Protein AF-A0A8J2PT50-F1 (afdb_monomer_lite)

Foldseek 3Di:
DKEKEFEPPADVVQVVLLVVLCVVLDVPYHYDYDPPDDQQFRIWMDALLDIETHNGDDSVCSNVCCCCGNVVNDPDPDPRDDHPPPPDDDDDDDD

Secondary structure (DSSP, 8-s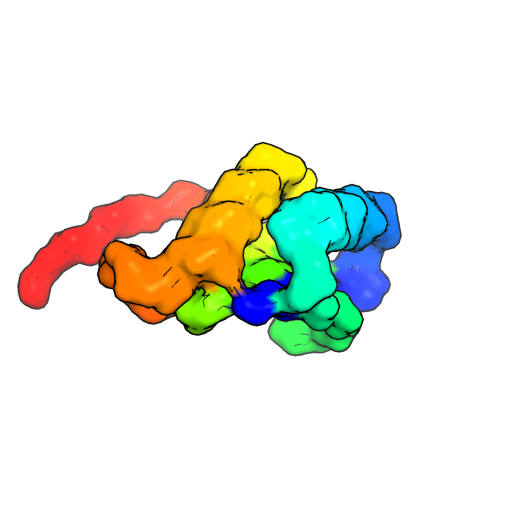tate):
-EEEEE-TTS-HHHHHHHHHHHHHH-SSEEEEE-TTS-TTS-EEEEETTEEEEESS--HHHHHHHHIIIII-TTT--PPS-----SS--------

Sequence (95 aa):
MLVMLYHPCAHPMEVKRLRSIVTRCFGNHVITPSTLLPPEWPLALVAWGCLLQMSLVDDNIAEDFIPQKALHGLEGNYPKMVRLTKGSLSLRTRR

Structure (mmCIF, N/CA/C/O backbone):
data_AF-A0A8J2PT50-F1
#
_entry.id   AF-A0A8J2PT50-F1
#
loop_
_atom_site.group_PDB
_atom_site.id
_atom_site.type_symbol
_atom_site.label_atom_id
_atom_site.label_alt_id
_atom_site.label_comp_id
_atom_site.label_asym_id
_atom_site.label_entity_id
_atom_site.label_seq_id
_atom_site.pdbx_PDB_ins_code
_atom_site.Cartn_x
_atom_site.Cartn_y
_atom_site.Cartn_z
_atom_site.occupancy
_atom_site.B_iso_or_equiv
_atom_site.auth_seq_id
_atom_site.auth_comp_id
_atom_site.auth_asym_id
_atom_site.auth_atom_id
_atom_site.pdbx_PDB_model_num
ATOM 1 N N . MET A 1 1 ? 1.073 1.021 11.301 1.00 71.75 1 MET A N 1
ATOM 2 C CA . MET A 1 1 ? 2.169 0.530 10.433 1.00 71.75 1 MET A CA 1
ATOM 3 C C . MET A 1 1 ? 1.555 0.019 9.142 1.00 71.75 1 MET A C 1
ATOM 5 O O . MET A 1 1 ? 0.574 -0.715 9.227 1.00 71.75 1 MET A O 1
ATOM 9 N N . LEU A 1 2 ? 2.075 0.444 7.989 1.00 85.25 2 LEU A N 1
ATOM 10 C CA . LEU A 1 2 ? 1.541 0.108 6.665 1.00 85.25 2 LEU A CA 1
ATOM 11 C C . LEU A 1 2 ? 2.611 -0.630 5.849 1.00 85.25 2 LEU A C 1
ATOM 13 O O . LEU A 1 2 ? 3.761 -0.201 5.819 1.00 85.25 2 LEU A O 1
ATOM 17 N N . VAL A 1 3 ? 2.245 -1.720 5.183 1.00 88.38 3 VAL A N 1
ATOM 18 C CA . VAL A 1 3 ? 3.136 -2.481 4.302 1.00 88.38 3 VAL A CA 1
ATOM 19 C C . VAL A 1 3 ? 2.550 -2.484 2.898 1.00 88.38 3 VAL A C 1
ATOM 21 O O . VAL A 1 3 ? 1.450 -2.979 2.676 1.00 88.38 3 VAL A O 1
ATOM 24 N N . MET A 1 4 ? 3.281 -1.911 1.955 1.00 89.75 4 MET A N 1
ATOM 25 C CA . MET A 1 4 ? 2.988 -1.945 0.533 1.00 89.75 4 MET A CA 1
ATOM 26 C C . MET A 1 4 ? 3.750 -3.107 -0.098 1.00 89.75 4 MET A C 1
ATOM 28 O O . MET A 1 4 ? 4.981 -3.119 -0.122 1.00 89.75 4 MET A O 1
ATOM 32 N N . LEU A 1 5 ? 3.005 -4.067 -0.631 1.00 89.69 5 LEU A N 1
ATOM 33 C CA . LEU A 1 5 ? 3.523 -5.194 -1.389 1.00 89.69 5 LEU A CA 1
ATOM 34 C C . LEU A 1 5 ? 3.244 -4.957 -2.874 1.00 89.69 5 LEU A C 1
ATOM 36 O O . LEU A 1 5 ? 2.146 -4.540 -3.243 1.00 89.69 5 LEU A O 1
ATOM 40 N N . TYR A 1 6 ? 4.225 -5.222 -3.730 1.00 90.00 6 TYR A N 1
ATOM 41 C CA . TYR A 1 6 ? 4.048 -5.122 -5.180 1.00 90.00 6 TYR A CA 1
ATOM 42 C C . TYR A 1 6 ? 4.740 -6.275 -5.906 1.00 90.00 6 TYR A C 1
ATOM 44 O O . TYR A 1 6 ? 5.810 -6.723 -5.502 1.00 90.00 6 TYR A O 1
ATOM 52 N N . HIS A 1 7 ? 4.149 -6.756 -6.991 1.00 88.44 7 HIS A N 1
ATOM 53 C CA . HIS A 1 7 ? 4.733 -7.784 -7.839 1.00 88.44 7 HIS A CA 1
ATOM 54 C C . HIS A 1 7 ? 5.743 -7.145 -8.809 1.00 88.44 7 HIS A C 1
ATOM 56 O O . HIS A 1 7 ? 5.465 -6.069 -9.342 1.00 88.44 7 HIS A O 1
ATOM 62 N N . PRO A 1 8 ? 6.888 -7.783 -9.117 1.00 85.81 8 PRO A N 1
ATOM 63 C CA . PRO A 1 8 ? 7.856 -7.256 -10.090 1.00 85.81 8 PRO A CA 1
ATOM 64 C C . PRO A 1 8 ? 7.293 -7.105 -11.515 1.00 85.81 8 PRO A C 1
ATOM 66 O O . PRO A 1 8 ? 7.844 -6.358 -12.314 1.00 85.81 8 PRO A O 1
ATOM 69 N N . CYS A 1 9 ? 6.188 -7.785 -11.830 1.00 83.94 9 CYS A N 1
ATOM 70 C CA . CYS A 1 9 ? 5.474 -7.637 -13.106 1.00 83.94 9 CYS A CA 1
ATOM 71 C C . CYS A 1 9 ? 4.494 -6.450 -13.129 1.00 83.94 9 CYS A C 1
ATOM 73 O O . CYS A 1 9 ? 3.870 -6.208 -14.159 1.00 83.94 9 CYS A O 1
ATOM 75 N N . ALA A 1 10 ? 4.319 -5.735 -12.011 1.00 84.62 10 ALA A N 1
ATOM 76 C CA . ALA A 1 10 ? 3.455 -4.562 -11.947 1.00 84.62 10 ALA A CA 1
ATOM 77 C C . ALA A 1 10 ? 4.027 -3.418 -12.790 1.00 84.62 10 ALA A C 1
ATOM 79 O O . ALA A 1 10 ? 5.240 -3.203 -12.840 1.00 84.62 10 ALA A O 1
ATOM 80 N N . HIS A 1 11 ? 3.144 -2.627 -13.395 1.00 88.38 11 HIS A N 1
ATOM 81 C CA . HIS A 1 11 ? 3.567 -1.467 -14.162 1.00 88.38 11 HIS A CA 1
ATOM 82 C C . HIS A 1 11 ? 4.261 -0.441 -13.236 1.00 88.38 11 HIS A C 1
ATOM 84 O O . HIS A 1 11 ? 3.673 -0.016 -12.236 1.00 88.38 11 HIS A O 1
ATOM 90 N N . PRO A 1 12 ? 5.497 -0.001 -13.537 1.00 87.12 12 PRO A N 1
ATOM 91 C CA . PRO A 1 12 ? 6.285 0.825 -12.620 1.00 87.12 12 PRO A CA 1
ATOM 92 C C . PRO A 1 12 ? 5.651 2.194 -12.340 1.00 87.12 12 PRO A C 1
ATOM 94 O O . PRO A 1 12 ? 5.888 2.772 -11.279 1.00 87.12 12 PRO A O 1
ATOM 97 N N . MET A 1 13 ? 4.823 2.713 -13.256 1.00 88.31 13 MET A N 1
ATOM 98 C CA . MET A 1 13 ? 4.090 3.962 -13.020 1.00 88.31 13 MET A CA 1
ATOM 99 C C . MET A 1 13 ? 3.038 3.814 -11.920 1.00 88.31 13 MET A C 1
ATOM 101 O O . MET A 1 13 ? 2.919 4.705 -11.082 1.00 88.31 13 MET A O 1
ATOM 105 N N . GLU A 1 14 ? 2.350 2.673 -11.874 1.00 87.12 14 GLU A N 1
ATOM 106 C CA . GLU A 1 14 ? 1.339 2.377 -10.856 1.00 87.12 14 GLU A CA 1
ATOM 107 C C . GLU A 1 14 ? 2.007 2.266 -9.482 1.00 87.12 14 GLU A C 1
ATOM 109 O O . GLU A 1 14 ? 1.623 2.939 -8.528 1.00 87.12 14 GLU A O 1
ATOM 114 N N . VAL A 1 15 ? 3.111 1.517 -9.401 1.00 88.81 15 VAL A N 1
ATOM 115 C CA . VAL A 1 15 ? 3.912 1.395 -8.172 1.00 88.81 15 VAL A CA 1
ATOM 116 C C . VAL A 1 15 ? 4.371 2.769 -7.677 1.00 88.81 15 VAL A C 1
ATOM 118 O O . VAL A 1 15 ? 4.293 3.060 -6.483 1.00 88.81 15 VAL A O 1
ATOM 121 N N . LYS A 1 16 ? 4.833 3.639 -8.583 1.00 90.25 16 LYS A N 1
ATOM 122 C CA . LYS A 1 16 ? 5.291 4.986 -8.230 1.00 90.25 16 LYS A CA 1
ATOM 123 C C . LYS A 1 16 ? 4.145 5.870 -7.736 1.00 90.25 16 LYS A C 1
ATOM 125 O O . LYS A 1 16 ? 4.331 6.583 -6.753 1.00 90.25 16 LYS A O 1
ATOM 130 N N . ARG A 1 17 ? 2.975 5.793 -8.372 1.00 89.19 17 ARG A N 1
ATOM 131 C CA . ARG A 1 17 ? 1.766 6.523 -7.973 1.00 89.19 17 ARG A CA 1
ATOM 132 C C . ARG A 1 17 ? 1.309 6.107 -6.572 1.00 89.19 17 ARG A C 1
ATOM 134 O O . ARG A 1 17 ? 1.202 6.960 -5.693 1.00 89.19 17 ARG A O 1
ATOM 141 N N . LEU A 1 18 ? 1.182 4.802 -6.324 1.00 88.06 18 LEU A N 1
ATOM 142 C CA . LEU A 1 18 ? 0.809 4.277 -5.007 1.00 88.06 18 LEU A CA 1
ATOM 143 C C . LEU A 1 18 ? 1.833 4.655 -3.934 1.00 88.06 18 LEU A C 1
ATOM 145 O O . LEU A 1 18 ? 1.465 5.065 -2.836 1.00 88.06 18 LEU A O 1
ATOM 149 N N . ARG A 1 19 ? 3.126 4.582 -4.268 1.00 89.25 19 ARG A N 1
ATOM 150 C CA . ARG A 1 19 ? 4.208 5.006 -3.377 1.00 89.25 19 ARG A CA 1
ATOM 151 C C . ARG A 1 19 ? 4.084 6.479 -2.997 1.00 89.25 19 ARG A C 1
ATOM 153 O O . ARG A 1 19 ? 4.198 6.790 -1.819 1.00 89.25 19 ARG A O 1
ATOM 160 N N . SER A 1 20 ? 3.827 7.373 -3.952 1.00 90.44 20 SER A N 1
ATOM 161 C CA . SER A 1 20 ? 3.645 8.803 -3.672 1.00 90.44 20 SER A CA 1
ATOM 162 C C . SER A 1 20 ? 2.494 9.061 -2.700 1.00 90.44 20 SER A C 1
ATOM 164 O O . SER A 1 20 ? 2.661 9.845 -1.767 1.00 90.44 20 SER A O 1
ATOM 166 N N . ILE A 1 21 ? 1.366 8.368 -2.867 1.00 87.81 21 ILE A N 1
ATOM 167 C CA . ILE A 1 21 ? 0.217 8.466 -1.956 1.00 87.81 21 ILE A CA 1
ATOM 168 C C . ILE A 1 21 ? 0.591 7.973 -0.556 1.00 87.81 21 ILE A C 1
ATOM 170 O O . ILE A 1 21 ? 0.407 8.679 0.435 1.00 87.81 21 ILE A O 1
ATOM 174 N N . VAL A 1 22 ? 1.177 6.777 -0.475 1.00 86.06 22 VAL A N 1
ATOM 175 C CA . VAL A 1 22 ? 1.574 6.147 0.788 1.00 86.06 22 VAL A CA 1
ATOM 176 C C . VAL A 1 22 ? 2.573 7.007 1.555 1.00 86.06 22 VAL A C 1
ATOM 178 O O . VAL A 1 22 ? 2.382 7.246 2.745 1.00 86.06 22 VAL A O 1
ATOM 181 N N . THR A 1 23 ? 3.600 7.523 0.881 1.00 86.81 23 THR A N 1
ATOM 182 C CA . THR A 1 23 ? 4.598 8.404 1.493 1.00 86.81 23 THR A CA 1
ATOM 183 C C . THR A 1 23 ? 3.988 9.731 1.955 1.00 86.81 23 THR A C 1
ATOM 185 O O . THR A 1 23 ? 4.423 10.264 2.973 1.00 86.81 23 THR A O 1
ATOM 188 N N . ARG A 1 24 ? 2.970 10.256 1.256 1.00 84.25 24 ARG A N 1
ATOM 189 C CA . ARG A 1 24 ? 2.286 11.502 1.637 1.00 84.25 24 ARG A CA 1
ATOM 190 C C . ARG A 1 24 ? 1.350 11.319 2.833 1.00 84.25 24 ARG A C 1
ATOM 192 O O . ARG A 1 24 ? 1.280 12.199 3.683 1.00 84.25 24 ARG A O 1
ATOM 199 N N . CYS A 1 25 ? 0.645 10.193 2.903 1.00 75.19 25 CYS A N 1
ATOM 200 C CA . CYS A 1 25 ? -0.341 9.931 3.952 1.00 75.19 25 CYS A CA 1
ATOM 201 C C . CYS A 1 25 ? 0.256 9.298 5.218 1.00 75.19 25 CYS A C 1
ATOM 203 O O . CYS A 1 25 ? -0.315 9.462 6.295 1.00 75.19 25 CYS A O 1
ATOM 205 N N . PHE A 1 26 ? 1.363 8.548 5.126 1.00 78.00 26 PHE A N 1
ATOM 206 C CA . PHE A 1 26 ? 1.897 7.803 6.268 1.00 78.00 26 PHE A CA 1
ATOM 207 C C . PHE A 1 26 ? 3.426 7.666 6.234 1.00 78.00 26 PHE A C 1
ATOM 209 O O . PHE A 1 26 ? 3.998 7.008 5.365 1.00 78.00 26 PHE A O 1
ATOM 216 N N . GLY A 1 27 ? 4.110 8.225 7.237 1.00 75.56 27 GLY A N 1
ATOM 217 C CA . GLY A 1 27 ? 5.577 8.182 7.318 1.00 75.56 27 GLY A CA 1
ATOM 218 C C . GLY A 1 27 ? 6.153 6.781 7.567 1.00 75.56 27 GLY A C 1
ATOM 219 O O . GLY A 1 27 ? 7.184 6.433 7.002 1.00 75.56 27 GLY A O 1
ATOM 220 N N . ASN A 1 28 ? 5.460 5.939 8.342 1.00 80.56 28 ASN A N 1
ATOM 221 C CA . ASN A 1 28 ? 5.944 4.609 8.738 1.00 80.56 28 ASN A CA 1
ATOM 222 C C . ASN A 1 28 ? 5.419 3.508 7.804 1.00 80.56 28 ASN A C 1
ATOM 224 O O . ASN A 1 28 ? 4.584 2.680 8.196 1.00 80.56 28 ASN A O 1
ATOM 228 N N . HIS A 1 29 ? 5.877 3.523 6.555 1.00 86.88 29 HIS A N 1
ATOM 229 C CA . HIS A 1 29 ? 5.511 2.535 5.545 1.00 86.88 29 HIS A CA 1
ATOM 230 C C . HIS A 1 29 ? 6.695 1.644 5.152 1.00 86.88 29 HIS A C 1
ATOM 232 O O . HIS A 1 29 ? 7.840 2.086 5.106 1.00 86.88 29 HIS A O 1
ATOM 238 N N . VAL A 1 30 ? 6.411 0.382 4.838 1.00 88.56 30 VAL A N 1
ATOM 239 C CA . VAL A 1 30 ? 7.389 -0.580 4.316 1.00 88.56 30 VAL A CA 1
ATOM 240 C C . VAL A 1 30 ? 6.999 -0.918 2.886 1.00 88.56 30 VAL A C 1
ATOM 242 O O . VAL A 1 30 ? 5.875 -1.347 2.655 1.00 88.56 30 VAL A O 1
ATOM 245 N N . ILE A 1 31 ? 7.899 -0.715 1.926 1.00 89.44 31 ILE A N 1
ATOM 246 C CA . ILE A 1 31 ? 7.661 -1.037 0.514 1.00 89.44 31 ILE A CA 1
ATOM 247 C C . ILE A 1 31 ? 8.501 -2.256 0.171 1.00 89.44 31 ILE A C 1
ATOM 249 O O . ILE A 1 31 ? 9.730 -2.189 0.202 1.00 89.44 31 ILE A O 1
ATOM 253 N N . THR A 1 32 ? 7.852 -3.366 -0.160 1.00 88.38 32 THR A N 1
ATOM 254 C CA . THR A 1 32 ? 8.537 -4.638 -0.386 1.00 88.38 32 THR A CA 1
ATOM 255 C C . THR A 1 32 ? 8.040 -5.295 -1.671 1.00 88.38 32 THR A C 1
ATOM 257 O O . THR A 1 32 ? 6.834 -5.489 -1.830 1.00 88.38 32 THR A O 1
ATOM 260 N N . PRO A 1 33 ? 8.939 -5.652 -2.605 1.00 88.50 33 PRO A N 1
ATOM 261 C CA . PRO A 1 33 ? 8.562 -6.487 -3.736 1.00 88.50 33 PRO A CA 1
ATOM 262 C C . PRO A 1 33 ? 8.161 -7.878 -3.237 1.00 88.50 33 PRO A C 1
ATOM 264 O O . PRO A 1 33 ? 8.779 -8.427 -2.328 1.00 88.50 33 PRO A O 1
ATOM 267 N N . SER A 1 34 ? 7.113 -8.465 -3.799 1.00 83.50 34 SER A N 1
ATOM 268 C CA . SER A 1 34 ? 6.582 -9.760 -3.375 1.00 83.50 34 SER A CA 1
ATOM 269 C C . SER A 1 34 ? 6.055 -10.553 -4.558 1.00 83.50 34 SER A C 1
ATOM 271 O O . SER A 1 34 ? 5.132 -10.129 -5.245 1.00 83.50 34 SER A O 1
ATOM 273 N N . THR A 1 35 ? 6.609 -11.748 -4.744 1.00 80.94 35 THR A N 1
ATOM 274 C CA . THR A 1 35 ? 6.132 -12.758 -5.705 1.00 80.94 35 THR A CA 1
ATOM 275 C C . THR A 1 35 ? 4.989 -13.610 -5.150 1.00 80.94 35 THR A C 1
ATOM 277 O O . THR A 1 35 ? 4.432 -14.443 -5.851 1.00 80.94 35 THR A O 1
ATOM 280 N N . LEU A 1 36 ? 4.624 -13.396 -3.882 1.00 78.69 36 LEU A N 1
ATOM 281 C CA . LEU A 1 36 ? 3.492 -14.053 -3.220 1.00 78.69 36 LEU A CA 1
ATOM 282 C C . LEU A 1 36 ? 2.134 -13.505 -3.686 1.00 78.69 36 LEU A C 1
ATOM 284 O O . LEU A 1 36 ? 1.093 -14.074 -3.360 1.00 78.69 36 LEU A O 1
ATOM 288 N N . LEU A 1 37 ? 2.138 -12.378 -4.402 1.00 77.31 37 LEU A N 1
ATOM 289 C CA . LEU A 1 37 ? 0.941 -11.780 -4.976 1.00 77.31 37 LEU A CA 1
ATOM 290 C C . LEU A 1 37 ? 0.602 -12.473 -6.300 1.00 77.31 37 LEU A C 1
ATOM 292 O O . LEU A 1 37 ? 1.499 -12.652 -7.126 1.00 77.31 37 LEU A O 1
ATOM 296 N N . PRO A 1 38 ? -0.669 -12.840 -6.536 1.00 77.69 38 PRO A N 1
ATOM 297 C CA . PRO A 1 38 ? -1.077 -13.358 -7.832 1.00 77.69 38 PRO A CA 1
ATOM 298 C C . PRO A 1 38 ? -0.866 -12.288 -8.917 1.00 77.69 38 PRO A C 1
ATOM 300 O O . PRO A 1 38 ? -1.077 -11.100 -8.655 1.00 77.69 38 PRO A O 1
ATOM 303 N N . PRO A 1 39 ? -0.508 -12.681 -10.152 1.00 75.44 39 PRO A N 1
ATOM 304 C CA . PRO A 1 39 ? -0.270 -11.740 -11.250 1.00 75.44 39 PRO A CA 1
ATOM 305 C C . PRO A 1 39 ? -1.508 -10.909 -11.620 1.00 75.44 39 PRO A C 1
ATOM 307 O O . PRO A 1 39 ? -1.375 -9.831 -12.186 1.00 75.44 39 PRO A O 1
ATOM 310 N N . GLU A 1 40 ? -2.703 -11.384 -11.268 1.00 78.44 40 GLU A N 1
ATOM 311 C CA . GLU A 1 40 ? -3.979 -10.685 -11.456 1.00 78.44 40 GLU A CA 1
ATOM 312 C C . GLU A 1 40 ? -4.137 -9.472 -10.518 1.00 78.44 40 GLU A C 1
ATOM 314 O O . GLU A 1 40 ? -4.819 -8.504 -10.852 1.00 78.44 40 GLU A O 1
ATOM 319 N N . TRP A 1 41 ? -3.485 -9.509 -9.351 1.00 82.00 41 TRP A N 1
ATOM 320 C CA . TRP A 1 41 ? -3.550 -8.478 -8.310 1.00 82.00 41 TRP A CA 1
ATOM 321 C C . TRP A 1 41 ? -2.130 -8.130 -7.853 1.00 82.00 41 TRP A C 1
ATOM 323 O O . TRP A 1 41 ? -1.725 -8.464 -6.735 1.00 82.00 41 TRP A O 1
ATOM 333 N N . PRO A 1 42 ? -1.333 -7.483 -8.719 1.00 86.12 42 PRO A N 1
ATOM 334 C CA . PRO A 1 42 ? 0.084 -7.281 -8.480 1.00 86.12 42 PRO A CA 1
ATOM 335 C C . PRO A 1 42 ? 0.379 -6.214 -7.416 1.00 86.12 42 PRO A C 1
ATOM 337 O O . PRO A 1 42 ? 1.546 -5.937 -7.162 1.00 86.12 42 PRO A O 1
ATOM 340 N N . LEU A 1 43 ? -0.626 -5.593 -6.794 1.00 88.12 43 LEU A N 1
ATOM 341 C CA . LEU A 1 43 ? -0.454 -4.541 -5.794 1.00 88.12 43 LEU A CA 1
ATOM 342 C C . LEU A 1 43 ? -1.290 -4.845 -4.553 1.00 88.12 43 LEU A C 1
ATOM 344 O O . LEU A 1 43 ? -2.470 -5.189 -4.650 1.00 88.12 43 LEU A O 1
ATOM 348 N N . ALA A 1 44 ? -0.695 -4.673 -3.375 1.00 87.88 44 ALA A N 1
ATOM 349 C CA . ALA A 1 44 ? -1.414 -4.796 -2.120 1.00 87.88 44 ALA A CA 1
ATOM 350 C C . ALA A 1 44 ? -0.923 -3.833 -1.032 1.00 87.88 44 ALA A C 1
ATOM 352 O O . ALA A 1 44 ? 0.266 -3.559 -0.898 1.00 87.88 44 ALA A O 1
ATOM 353 N N . LEU A 1 45 ? -1.856 -3.365 -0.208 1.00 87.31 45 LEU A N 1
ATOM 354 C CA . LEU A 1 45 ? -1.616 -2.579 0.997 1.00 87.31 45 LEU A CA 1
ATOM 355 C C . LEU A 1 45 ? -2.078 -3.364 2.224 1.00 87.31 45 LEU A C 1
ATOM 357 O O . LEU A 1 45 ? -3.209 -3.841 2.284 1.00 87.31 45 LEU A O 1
ATOM 361 N N . VAL A 1 46 ? -1.213 -3.473 3.225 1.00 84.94 46 VAL A N 1
ATOM 362 C CA . VAL A 1 46 ? -1.473 -4.186 4.477 1.00 84.94 46 VAL A CA 1
ATOM 363 C C . VAL A 1 46 ? -1.356 -3.221 5.643 1.00 84.94 46 VAL A C 1
ATOM 365 O O . VAL A 1 46 ? -0.304 -2.624 5.852 1.00 84.94 46 VAL A O 1
ATOM 368 N N 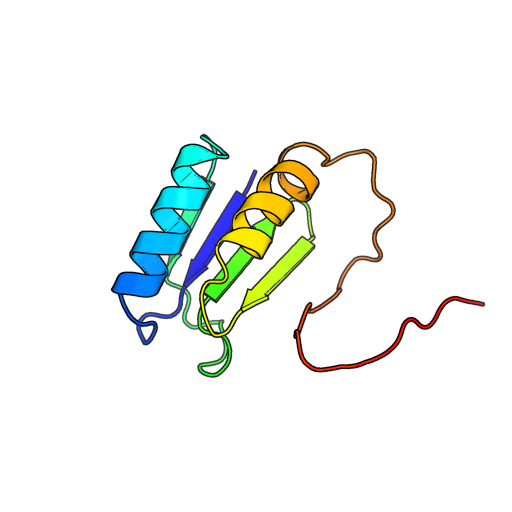. ALA A 1 47 ? -2.407 -3.093 6.443 1.00 82.31 47 ALA A N 1
ATOM 369 C CA . ALA A 1 47 ? -2.400 -2.289 7.663 1.00 82.31 47 ALA A CA 1
ATOM 370 C C . ALA A 1 47 ? -3.196 -2.998 8.756 1.00 82.31 47 ALA A C 1
ATOM 372 O O . ALA A 1 47 ? -4.349 -3.349 8.532 1.00 82.31 47 ALA A O 1
ATOM 373 N N . TRP A 1 48 ? -2.595 -3.206 9.932 1.00 75.50 48 TRP A N 1
ATOM 374 C CA . TRP A 1 48 ? -3.285 -3.698 11.140 1.00 75.50 48 TRP A CA 1
ATOM 375 C C . TRP A 1 48 ? -4.201 -4.924 10.912 1.00 75.50 48 TRP A C 1
ATOM 377 O O . TRP A 1 48 ? -5.317 -5.006 11.418 1.00 75.50 48 TRP A O 1
ATOM 387 N N . GLY A 1 49 ? -3.741 -5.900 10.119 1.00 72.12 49 GLY A N 1
ATOM 388 C CA . GLY A 1 49 ? -4.511 -7.111 9.793 1.00 72.12 49 GLY A CA 1
ATOM 389 C C . GLY A 1 49 ? -5.597 -6.933 8.721 1.00 72.12 49 GLY A C 1
ATOM 390 O O . GLY A 1 49 ? -6.311 -7.889 8.425 1.00 72.12 49 GLY A O 1
ATOM 391 N N . CYS A 1 50 ? -5.709 -5.747 8.121 1.00 76.50 50 CYS A N 1
ATOM 392 C CA . CYS A 1 50 ? -6.444 -5.495 6.884 1.00 76.50 50 CYS A CA 1
ATOM 393 C C . CYS A 1 50 ? -5.505 -5.606 5.681 1.00 76.50 50 CYS A C 1
ATOM 395 O O . CYS A 1 50 ? -4.353 -5.178 5.744 1.00 76.50 50 CYS A O 1
ATOM 397 N N . LEU A 1 51 ? -6.024 -6.143 4.579 1.00 78.00 51 LEU A N 1
ATOM 398 C CA . LEU A 1 51 ? -5.316 -6.332 3.319 1.00 78.00 51 LEU A CA 1
ATOM 399 C C . LEU A 1 51 ? -6.194 -5.795 2.188 1.00 78.00 51 LEU A C 1
ATOM 401 O O . LEU A 1 51 ? -7.292 -6.295 1.961 1.00 78.00 51 LEU A O 1
ATOM 405 N N . LEU A 1 52 ? -5.698 -4.796 1.477 1.00 83.62 52 LEU A N 1
ATOM 406 C CA . LEU A 1 52 ? -6.308 -4.238 0.282 1.00 83.62 52 LEU A CA 1
ATOM 407 C C . LEU A 1 52 ? -5.482 -4.688 -0.918 1.00 83.62 52 LEU A C 1
ATOM 409 O O . LEU A 1 52 ? -4.346 -4.257 -1.063 1.00 83.62 52 LEU A O 1
ATOM 413 N N . GLN A 1 53 ? -6.032 -5.572 -1.747 1.00 83.12 53 GLN A N 1
ATOM 414 C CA . GLN A 1 53 ? -5.409 -6.000 -3.002 1.00 83.12 53 GLN A CA 1
ATOM 415 C C . GLN A 1 53 ? -6.072 -5.267 -4.160 1.00 83.12 53 GLN A C 1
ATOM 417 O O . GLN A 1 53 ? -7.285 -5.067 -4.146 1.00 83.12 53 GLN A O 1
ATOM 422 N N . MET A 1 54 ? -5.287 -4.872 -5.153 1.00 79.75 54 MET A N 1
ATOM 423 C CA . MET A 1 54 ? -5.780 -4.129 -6.305 1.00 79.75 54 MET A CA 1
ATOM 424 C C . MET A 1 54 ? -4.982 -4.475 -7.565 1.00 79.75 54 MET A C 1
ATOM 426 O O . MET A 1 54 ? -3.788 -4.770 -7.502 1.00 79.75 54 MET A O 1
ATOM 430 N N . SER A 1 55 ? -5.667 -4.482 -8.711 1.00 82.62 55 SER A N 1
ATOM 431 C CA . SER A 1 55 ? -5.041 -4.721 -10.018 1.00 82.62 55 SER A CA 1
ATOM 432 C C . SER A 1 55 ? -4.467 -3.441 -10.622 1.00 82.62 55 SER A C 1
ATOM 434 O O . SER A 1 55 ? -3.364 -3.449 -11.161 1.00 82.62 55 SER A O 1
ATOM 436 N N . LEU A 1 56 ? -5.209 -2.339 -10.483 1.00 80.88 56 LEU A N 1
ATOM 437 C CA . LEU A 1 56 ? -4.806 -0.980 -10.837 1.00 80.88 56 LEU A CA 1
ATOM 438 C C . LEU A 1 56 ? -4.775 -0.114 -9.580 1.00 80.88 56 LEU A C 1
ATOM 440 O O . LEU A 1 56 ? -5.540 -0.359 -8.644 1.00 80.88 56 LEU A O 1
ATOM 444 N N . VAL A 1 57 ? -3.937 0.921 -9.579 1.00 83.25 57 VAL A N 1
ATOM 445 C CA . VAL A 1 57 ? -3.940 1.902 -8.495 1.00 83.25 57 VAL A CA 1
ATOM 446 C C . VAL A 1 57 ? -5.132 2.822 -8.657 1.00 83.25 57 VAL A C 1
ATOM 448 O O . VAL A 1 57 ? -5.228 3.576 -9.620 1.00 83.25 57 VAL A O 1
ATOM 451 N N . ASP A 1 58 ? -6.023 2.777 -7.674 1.00 82.75 58 ASP A N 1
ATOM 452 C CA . ASP A 1 58 ? -7.088 3.758 -7.529 1.00 82.75 58 ASP A CA 1
ATOM 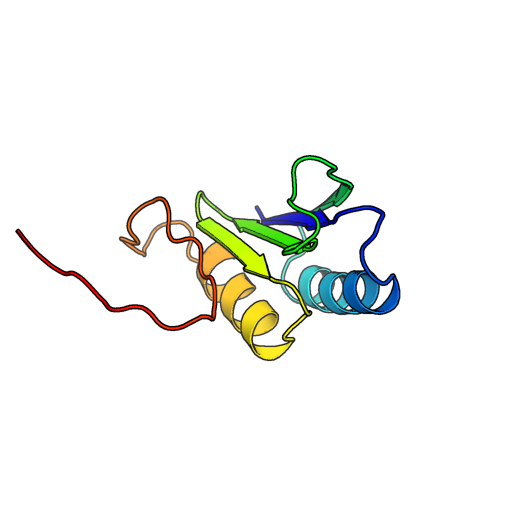453 C C . ASP A 1 58 ? -6.691 4.733 -6.419 1.00 82.75 58 ASP A C 1
ATOM 455 O O . ASP A 1 58 ? -6.692 4.378 -5.234 1.00 82.75 58 ASP A O 1
ATOM 459 N N . ASP A 1 59 ? -6.288 5.943 -6.816 1.00 84.25 59 ASP A N 1
ATOM 460 C CA . ASP A 1 59 ? -5.773 6.965 -5.904 1.00 84.25 59 ASP A CA 1
ATOM 461 C C . ASP A 1 59 ? -6.775 7.272 -4.782 1.00 84.25 59 ASP A C 1
ATOM 463 O O . ASP A 1 59 ? -6.389 7.327 -3.619 1.00 84.25 59 ASP A O 1
ATOM 467 N N . ASN A 1 60 ? -8.073 7.345 -5.103 1.00 82.62 60 ASN A N 1
ATOM 468 C CA . ASN A 1 60 ? -9.126 7.644 -4.129 1.00 82.62 60 ASN A CA 1
ATOM 469 C C . ASN A 1 60 ? -9.237 6.550 -3.064 1.00 82.62 60 ASN A C 1
ATOM 471 O O . ASN A 1 60 ? -9.369 6.837 -1.878 1.00 82.62 60 ASN A O 1
ATOM 475 N N . ILE A 1 61 ? -9.176 5.283 -3.481 1.00 82.50 61 ILE A N 1
ATOM 476 C CA . ILE A 1 61 ? -9.273 4.149 -2.557 1.00 82.50 61 ILE A CA 1
ATOM 477 C C . ILE A 1 61 ? -8.018 4.049 -1.694 1.00 82.50 61 ILE A C 1
ATOM 479 O O . ILE A 1 61 ? -8.122 3.744 -0.508 1.00 82.50 61 ILE A O 1
ATOM 483 N N . ALA A 1 62 ? -6.838 4.314 -2.255 1.00 81.62 62 ALA A N 1
ATOM 484 C CA . ALA A 1 62 ? -5.600 4.335 -1.488 1.00 81.62 62 ALA A CA 1
ATOM 485 C C . ALA A 1 62 ? -5.582 5.494 -0.474 1.00 81.62 62 ALA A C 1
ATOM 487 O O . ALA A 1 62 ? -5.281 5.264 0.698 1.00 81.62 62 ALA A O 1
ATOM 488 N N . GLU A 1 63 ? -5.948 6.707 -0.897 1.00 83.62 63 GLU A N 1
ATOM 489 C CA . GLU A 1 63 ? -6.015 7.897 -0.039 1.00 83.62 63 GLU A CA 1
ATOM 490 C C . GLU A 1 63 ? -7.060 7.770 1.074 1.00 83.62 63 GLU A C 1
ATOM 492 O O . GLU A 1 63 ? -6.834 8.297 2.158 1.00 83.62 63 GLU A O 1
ATOM 497 N N . ASP A 1 64 ? -8.154 7.036 0.857 1.00 81.75 64 ASP A N 1
ATOM 498 C CA . ASP A 1 64 ? -9.170 6.757 1.880 1.00 81.75 64 ASP A CA 1
ATOM 499 C C . ASP A 1 64 ? -8.760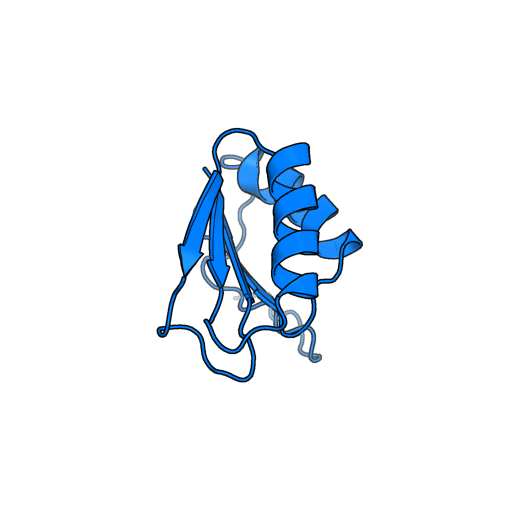 5.605 2.822 1.00 81.75 64 ASP A C 1
ATOM 501 O O . ASP A 1 64 ? -8.910 5.679 4.045 1.00 81.75 64 ASP A O 1
ATOM 505 N N . PHE A 1 65 ? -8.159 4.543 2.277 1.00 81.25 65 PHE A N 1
ATOM 506 C CA . PHE A 1 65 ? -7.768 3.361 3.047 1.00 81.25 65 PHE A CA 1
ATOM 507 C C . PHE A 1 65 ? -6.662 3.658 4.062 1.00 81.25 65 PHE A C 1
ATOM 509 O O . PHE A 1 65 ? -6.694 3.140 5.181 1.00 81.25 65 PHE A O 1
ATOM 516 N N . ILE A 1 66 ? -5.669 4.471 3.690 1.00 78.44 66 ILE A N 1
ATOM 517 C CA . ILE A 1 66 ? -4.517 4.764 4.550 1.00 78.44 66 ILE A CA 1
ATOM 518 C C . ILE A 1 66 ? -4.940 5.433 5.867 1.00 78.44 66 ILE A C 1
ATOM 520 O O . ILE A 1 66 ? -4.615 4.875 6.913 1.00 78.44 66 ILE A O 1
ATOM 524 N N . PRO A 1 67 ? -5.673 6.559 5.900 1.00 75.88 67 PRO A N 1
ATOM 525 C CA . PRO A 1 67 ? -6.103 7.151 7.160 1.00 75.88 67 PRO A CA 1
ATOM 526 C C . PRO A 1 67 ? -7.057 6.226 7.925 1.00 75.88 67 PRO A C 1
ATOM 528 O O . PRO A 1 67 ? -6.868 6.017 9.123 1.00 75.88 67 PRO A O 1
ATOM 531 N N . GLN A 1 68 ? -8.010 5.577 7.250 1.00 73.62 68 GLN A N 1
ATOM 532 C CA . GLN A 1 68 ? -8.979 4.711 7.926 1.00 73.62 68 GLN A CA 1
ATOM 533 C C . GLN A 1 68 ? -8.361 3.463 8.568 1.00 73.62 68 GLN A C 1
ATOM 535 O O . GLN A 1 68 ? -8.848 2.991 9.595 1.00 73.62 68 GLN A O 1
ATOM 540 N N . LYS A 1 69 ? -7.314 2.886 7.970 1.00 72.50 69 LYS A N 1
ATOM 541 C CA . LYS A 1 69 ? -6.715 1.628 8.446 1.00 72.50 69 LYS A CA 1
ATOM 542 C C . LYS A 1 69 ? -5.371 1.809 9.121 1.00 72.50 69 LYS A C 1
ATOM 544 O O . LYS A 1 69 ? -5.066 1.056 10.037 1.00 72.50 69 LYS A O 1
ATOM 549 N N . ALA A 1 70 ? -4.552 2.765 8.689 1.00 67.62 70 ALA A N 1
ATOM 550 C CA . ALA A 1 70 ? -3.223 2.979 9.256 1.00 67.62 70 ALA A CA 1
ATOM 551 C C . ALA A 1 70 ? -3.254 3.835 10.534 1.00 67.62 70 ALA A C 1
ATOM 553 O O . ALA A 1 70 ? -2.436 3.563 11.419 1.00 67.62 70 ALA A O 1
ATOM 554 N N . LEU A 1 71 ? -4.183 4.803 10.646 1.00 65.94 71 LEU A N 1
ATOM 555 C CA . LEU A 1 71 ? -4.365 5.645 11.843 1.00 65.94 71 LEU A CA 1
ATOM 556 C C . LEU A 1 71 ? -5.380 5.042 12.827 1.0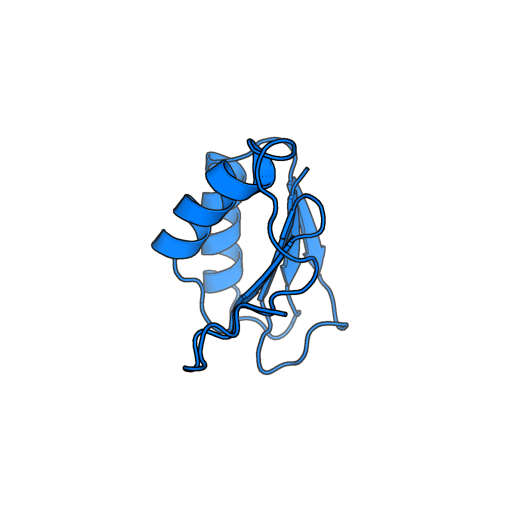0 65.94 71 LEU A C 1
ATOM 558 O O . LEU A 1 71 ? -5.116 4.996 14.022 1.00 65.94 71 LEU A O 1
ATOM 562 N N . HIS A 1 72 ? -6.504 4.515 12.335 1.00 63.66 72 HIS A N 1
ATOM 563 C CA . HIS A 1 72 ? -7.618 4.004 13.152 1.00 63.66 72 HIS A CA 1
ATOM 564 C C . HIS A 1 72 ? -7.470 2.523 13.564 1.00 63.66 72 HIS A C 1
ATOM 566 O O . HIS A 1 72 ? -8.427 1.746 13.554 1.00 63.66 72 HIS A O 1
ATOM 572 N N . GLY A 1 73 ? -6.253 2.114 13.936 1.00 54.59 73 GLY A N 1
ATOM 573 C CA . GLY A 1 73 ? -5.900 0.720 14.248 1.00 54.59 73 GLY A CA 1
ATOM 574 C C . GLY A 1 73 ? -6.580 0.107 15.485 1.00 54.59 73 GLY A C 1
ATOM 575 O O . GLY A 1 73 ? -6.326 -1.060 15.772 1.00 54.59 73 GLY A O 1
ATOM 576 N N . LEU A 1 74 ? -7.422 0.853 16.215 1.00 47.34 74 LEU A N 1
ATOM 577 C CA . LEU A 1 74 ? -8.036 0.410 17.476 1.00 47.34 74 LEU A CA 1
ATOM 578 C C . LEU A 1 74 ? -9.576 0.437 17.507 1.00 47.34 74 LEU A C 1
ATOM 580 O O . LEU A 1 74 ? -10.149 -0.175 18.401 1.00 47.34 74 LEU A O 1
ATOM 584 N N . GLU A 1 75 ? -10.266 1.070 16.550 1.00 49.38 75 GLU A N 1
ATOM 585 C CA . GLU A 1 75 ? -11.707 1.371 16.721 1.00 49.38 75 GLU A CA 1
ATOM 586 C C . GLU A 1 75 ? -12.653 0.700 15.718 1.00 49.38 75 GLU A C 1
ATOM 588 O O . GLU A 1 75 ? -13.871 0.804 15.838 1.00 49.38 75 GLU A O 1
ATOM 593 N N . GLY A 1 76 ? -12.139 -0.041 14.739 1.00 46.25 76 GLY A N 1
ATOM 594 C CA . GLY A 1 76 ? -12.997 -0.692 13.757 1.00 46.25 76 GLY A CA 1
ATOM 595 C C . GLY A 1 76 ? -13.048 -2.200 13.930 1.00 46.25 76 GLY A C 1
ATOM 596 O O . GLY A 1 76 ? -12.120 -2.915 13.562 1.00 46.25 76 GLY A O 1
ATOM 597 N N . ASN A 1 77 ? -14.180 -2.691 14.421 1.00 43.59 77 ASN A N 1
ATOM 598 C CA . ASN A 1 77 ? -14.593 -4.085 14.318 1.00 43.59 77 ASN A CA 1
ATOM 599 C C . ASN A 1 77 ? -14.855 -4.456 12.843 1.00 43.59 77 ASN A C 1
ATOM 601 O O . ASN A 1 77 ? -15.999 -4.605 12.416 1.00 43.59 77 ASN A O 1
ATOM 605 N N . TYR A 1 78 ? -13.802 -4.544 12.032 1.00 48.41 78 TYR A N 1
ATOM 606 C CA . TYR A 1 78 ? -13.873 -5.111 10.690 1.00 48.41 78 TYR A CA 1
ATOM 607 C C . TYR A 1 78 ? -13.501 -6.594 10.779 1.00 48.41 78 TYR A C 1
ATOM 609 O O . TYR A 1 78 ? -12.449 -6.914 11.342 1.00 48.41 78 TYR A O 1
ATOM 617 N N . PRO A 1 79 ? -14.329 -7.510 10.240 1.00 40.38 79 PRO A N 1
ATOM 618 C CA . PRO A 1 79 ? -13.994 -8.924 10.225 1.00 40.38 79 PRO A CA 1
ATOM 619 C C . PRO A 1 79 ? -12.632 -9.089 9.551 1.00 40.38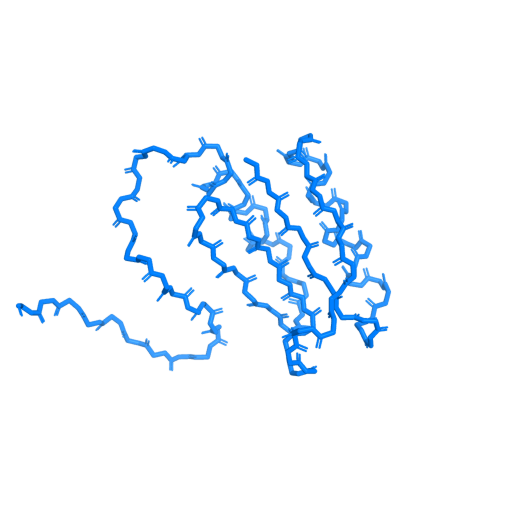 79 PRO A C 1
ATOM 621 O O . PRO A 1 79 ? -12.410 -8.626 8.427 1.00 40.38 79 PRO A O 1
ATOM 624 N N . LYS A 1 80 ? -11.692 -9.704 10.277 1.00 43.53 80 LYS A N 1
ATOM 625 C CA . LYS A 1 80 ? -10.408 -10.119 9.716 1.00 43.53 80 LYS A CA 1
ATOM 626 C C . LYS A 1 80 ? -10.697 -10.932 8.454 1.00 43.53 80 LYS A C 1
ATOM 628 O O . LYS A 1 80 ? -11.445 -11.901 8.509 1.00 43.53 80 LYS A O 1
ATOM 633 N N . MET A 1 81 ? -10.051 -10.528 7.362 1.00 44.56 81 MET A N 1
ATOM 634 C CA . MET A 1 81 ? -10.143 -11.105 6.019 1.00 44.56 81 MET A CA 1
ATOM 635 C C . MET A 1 81 ? -11.352 -10.649 5.194 1.00 44.56 81 MET A C 1
ATOM 637 O O . MET A 1 81 ? -12.265 -11.406 4.888 1.00 44.56 81 MET A O 1
ATOM 641 N N . VAL A 1 82 ? -11.282 -9.408 4.717 1.00 44.22 82 VAL A N 1
ATOM 642 C CA . VAL A 1 82 ? -11.992 -9.007 3.505 1.00 44.22 82 VAL A CA 1
ATOM 643 C C . VAL A 1 82 ? -10.939 -8.783 2.420 1.00 44.22 82 VAL A C 1
ATOM 645 O O . VAL A 1 82 ? -10.180 -7.817 2.443 1.00 44.22 82 VAL A O 1
ATOM 648 N N . ARG A 1 83 ? -10.856 -9.732 1.481 1.00 46.53 83 ARG A N 1
ATOM 649 C CA . ARG A 1 83 ? -10.301 -9.463 0.153 1.00 46.53 83 ARG A CA 1
ATOM 650 C C . ARG A 1 83 ? -11.257 -8.453 -0.480 1.00 46.53 83 ARG A C 1
ATOM 652 O O . ARG A 1 83 ? -12.328 -8.844 -0.930 1.00 46.53 83 ARG A O 1
ATOM 659 N N . LEU A 1 84 ? -10.921 -7.162 -0.462 1.00 46.88 84 LEU A N 1
ATOM 660 C CA . LEU A 1 84 ? -11.651 -6.160 -1.245 1.00 46.88 84 LEU A CA 1
ATOM 661 C C . LEU A 1 84 ? -11.302 -6.346 -2.723 1.00 46.88 84 LEU A C 1
ATOM 663 O O . LEU A 1 84 ? -10.623 -5.525 -3.325 1.00 46.88 84 LEU A O 1
ATOM 667 N N . THR A 1 85 ? -11.755 -7.444 -3.320 1.00 42.53 85 THR A N 1
ATOM 668 C CA . THR A 1 85 ? -11.906 -7.506 -4.766 1.00 42.53 85 THR A CA 1
ATOM 669 C C . THR A 1 85 ? -13.056 -6.566 -5.092 1.00 42.53 85 THR A C 1
ATOM 671 O O . THR A 1 85 ? -14.207 -6.861 -4.768 1.00 42.53 85 THR A O 1
ATOM 674 N N . LYS A 1 86 ? -12.774 -5.407 -5.697 1.00 39.62 86 LYS A N 1
ATOM 675 C CA . LYS A 1 86 ? -13.807 -4.602 -6.366 1.00 39.62 86 LYS A CA 1
ATOM 676 C C . LYS A 1 86 ? -14.265 -5.364 -7.619 1.00 39.62 86 LYS A C 1
ATOM 678 O O . LYS A 1 86 ? -13.928 -5.045 -8.747 1.00 39.62 86 LYS A O 1
ATOM 683 N N . GLY A 1 87 ? -15.006 -6.428 -7.357 1.00 35.88 87 GLY A N 1
ATOM 684 C CA . GLY A 1 87 ? -15.783 -7.261 -8.251 1.00 35.88 87 GLY A CA 1
ATOM 685 C C . GLY A 1 87 ? -16.941 -7.732 -7.384 1.00 35.88 87 GLY A C 1
ATOM 686 O O . GLY A 1 87 ? -16.738 -8.539 -6.486 1.00 35.88 87 GLY A O 1
ATOM 687 N N . SER A 1 88 ? -18.094 -7.084 -7.555 1.00 44.62 88 SER A N 1
ATOM 688 C CA . SER A 1 88 ? -19.384 -7.338 -6.900 1.00 44.62 88 SER A CA 1
ATOM 689 C C . SER A 1 88 ? -19.485 -8.650 -6.098 1.00 44.62 88 SER A C 1
ATOM 691 O O . SER A 1 88 ? -19.591 -9.701 -6.718 1.00 44.62 88 SER A O 1
ATOM 693 N N . LEU A 1 89 ? -19.534 -8.605 -4.752 1.00 36.88 89 LEU A N 1
ATOM 694 C CA . LEU A 1 89 ? -20.439 -9.476 -3.981 1.00 36.88 89 LEU A CA 1
ATOM 695 C C . LEU A 1 89 ? -20.605 -9.074 -2.500 1.00 36.88 89 LEU A C 1
ATOM 697 O O . LEU A 1 89 ? -19.728 -9.262 -1.666 1.00 36.88 89 LEU A O 1
ATOM 701 N N . SER A 1 90 ? -21.804 -8.557 -2.226 1.00 31.66 90 SER A N 1
ATOM 702 C CA . SER A 1 90 ? -22.704 -8.853 -1.101 1.00 31.66 90 SER A CA 1
ATOM 703 C C . SER A 1 90 ? -22.137 -9.013 0.319 1.00 31.66 90 SER A C 1
ATOM 705 O O . SER A 1 90 ? -21.574 -10.036 0.704 1.00 31.66 90 SER A O 1
ATOM 707 N N . LEU A 1 91 ? -22.477 -8.019 1.143 1.00 45.97 91 LEU A N 1
ATOM 708 C CA . LEU A 1 91 ? -22.735 -8.155 2.575 1.00 45.97 91 LEU A CA 1
ATOM 709 C C . LEU A 1 91 ? -23.421 -9.494 2.898 1.00 45.97 91 LEU A C 1
ATOM 711 O O . LEU A 1 91 ? -24.547 -9.734 2.463 1.00 45.97 91 LEU A O 1
ATOM 715 N N . ARG A 1 92 ? -22.822 -10.311 3.769 1.00 31.67 92 ARG A N 1
ATOM 716 C CA . ARG A 1 92 ? -23.606 -11.265 4.563 1.00 31.67 92 ARG A CA 1
ATOM 717 C C . ARG A 1 92 ? -23.288 -11.144 6.044 1.00 31.67 92 ARG A C 1
ATOM 719 O O . ARG A 1 92 ? -22.431 -11.810 6.607 1.00 31.67 92 ARG A O 1
ATOM 726 N N . THR A 1 93 ? -24.021 -10.211 6.635 1.00 42.28 93 THR A N 1
ATOM 727 C CA . THR A 1 93 ? -24.391 -10.126 8.044 1.00 42.28 93 THR A CA 1
ATOM 728 C C . THR A 1 93 ? -25.086 -11.405 8.534 1.00 42.28 93 THR A C 1
ATOM 730 O O . THR A 1 93 ? -25.948 -11.922 7.827 1.00 42.28 93 THR A O 1
ATOM 733 N N . ARG A 1 94 ? -24.811 -11.760 9.806 1.00 38.47 94 ARG A N 1
ATOM 734 C CA . ARG A 1 94 ? -25.553 -12.671 10.721 1.00 38.47 94 ARG A CA 1
ATOM 735 C C . ARG A 1 94 ? -25.543 -14.164 10.333 1.00 38.47 94 ARG A C 1
ATOM 737 O O . ARG A 1 94 ? -25.649 -14.501 9.167 1.00 38.47 94 ARG A O 1
ATOM 744 N N . ARG A 1 95 ? -25.461 -15.109 11.271 1.00 41.75 95 ARG A N 1
ATOM 745 C CA . ARG A 1 95 ? -25.921 -15.137 12.668 1.00 41.75 95 ARG A CA 1
ATOM 746 C C . ARG A 1 95 ? -25.130 -16.186 13.444 1.00 41.75 95 ARG A C 1
ATOM 748 O O . ARG A 1 95 ? -24.740 -17.179 12.794 1.00 41.75 95 ARG A O 1
#

InterPro domains:
  IPR021454 Protein of unknown function DUF3105 [PF11303] (3-72)

pLDDT: mean 72.96, std 17.99, range [31.66, 90.44]

Organism: NCBI:txid39272

Radius of gyration: 13.36 Å; chains: 1; bounding box: 34×27×32 Å